Protein AF-E2C3K7-F1 (afdb_monomer_lite)

Structure (mmCIF, N/CA/C/O backbone):
data_AF-E2C3K7-F1
#
_entry.id   AF-E2C3K7-F1
#
loop_
_atom_site.group_PDB
_atom_site.id
_atom_site.type_symbol
_atom_site.label_atom_id
_atom_site.label_alt_id
_atom_site.label_comp_id
_atom_site.label_asym_id
_atom_site.label_entity_id
_atom_site.label_seq_id
_atom_site.pdbx_PDB_ins_code
_atom_site.Cartn_x
_atom_site.Cartn_y
_atom_site.Cartn_z
_atom_site.occupancy
_atom_site.B_iso_or_equiv
_atom_site.auth_seq_id
_atom_site.auth_comp_id
_atom_site.auth_asym_id
_atom_site.auth_atom_id
_atom_site.pdbx_PDB_model_num
ATOM 1 N N . TYR A 1 1 ? -0.353 -7.722 -15.207 1.00 90.50 1 TYR A N 1
ATOM 2 C CA . TYR A 1 1 ? -1.387 -8.194 -14.266 1.00 90.50 1 TYR A CA 1
ATOM 3 C C . TYR A 1 1 ? -1.894 -7.014 -13.455 1.00 90.50 1 TYR A C 1
ATOM 5 O O . TYR A 1 1 ? -1.214 -6.001 -13.399 1.00 90.50 1 TYR A O 1
ATOM 13 N N . ARG A 1 2 ? -3.062 -7.139 -12.830 1.00 93.75 2 ARG A N 1
ATOM 14 C CA . ARG A 1 2 ? -3.590 -6.198 -11.845 1.00 93.75 2 ARG A CA 1
ATOM 15 C C . ARG A 1 2 ? -4.031 -6.968 -10.612 1.00 93.75 2 ARG A C 1
ATOM 17 O O . ARG A 1 2 ? -4.764 -7.950 -10.731 1.00 93.75 2 ARG A O 1
ATOM 24 N N . PHE A 1 3 ? -3.598 -6.512 -9.453 1.00 92.69 3 PHE A N 1
ATOM 25 C CA . PHE A 1 3 ? -3.914 -7.078 -8.154 1.00 92.69 3 PHE A CA 1
ATOM 26 C C . PHE A 1 3 ? -4.548 -6.007 -7.277 1.00 92.69 3 PHE A C 1
ATOM 28 O O . PHE A 1 3 ? -4.061 -4.886 -7.219 1.00 92.69 3 PHE A O 1
ATOM 35 N N . ASN A 1 4 ? -5.639 -6.337 -6.600 1.00 91.56 4 ASN A N 1
ATOM 36 C CA . ASN A 1 4 ? -6.292 -5.431 -5.670 1.00 91.56 4 ASN A CA 1
ATOM 37 C C . ASN A 1 4 ? -6.897 -6.233 -4.521 1.00 91.56 4 ASN A C 1
ATOM 39 O O . ASN A 1 4 ? -7.639 -7.180 -4.774 1.00 91.56 4 ASN A O 1
ATOM 43 N N . TYR A 1 5 ? -6.642 -5.832 -3.284 1.00 89.94 5 TYR A N 1
ATOM 44 C CA . TYR A 1 5 ? -7.432 -6.244 -2.135 1.00 89.94 5 TYR A CA 1
ATOM 45 C C . TYR A 1 5 ? -7.750 -5.049 -1.252 1.00 89.94 5 TYR A C 1
ATOM 47 O O . TYR A 1 5 ? -6.957 -4.123 -1.083 1.00 89.94 5 TYR A O 1
ATOM 55 N N . SER A 1 6 ? -8.920 -5.103 -0.634 1.00 88.38 6 SER A N 1
ATOM 56 C CA . SER A 1 6 ? -9.322 -4.158 0.389 1.00 88.38 6 SER A CA 1
ATOM 57 C C . SER A 1 6 ? -9.987 -4.918 1.522 1.00 88.38 6 SER A C 1
ATOM 59 O O . SER A 1 6 ? -10.940 -5.671 1.324 1.00 88.38 6 SER A O 1
ATOM 61 N N . VAL A 1 7 ? -9.475 -4.700 2.723 1.00 85.62 7 VAL A N 1
ATOM 62 C CA . VAL A 1 7 ? -10.142 -5.004 3.986 1.00 85.62 7 VAL A CA 1
ATOM 63 C C . VAL A 1 7 ? -10.409 -3.679 4.706 1.00 85.62 7 VAL A C 1
ATOM 65 O O . VAL A 1 7 ? -9.993 -2.608 4.251 1.00 85.62 7 VAL A O 1
ATOM 68 N N . THR A 1 8 ? -11.132 -3.716 5.820 1.00 82.38 8 THR A N 1
ATOM 69 C CA . THR A 1 8 ? -11.433 -2.518 6.616 1.00 82.38 8 THR A CA 1
ATOM 70 C C . THR A 1 8 ? -10.172 -1.729 6.995 1.00 82.38 8 THR A C 1
ATOM 72 O O . THR A 1 8 ? -10.101 -0.523 6.744 1.00 82.38 8 THR A O 1
ATOM 75 N N . THR A 1 9 ? -9.160 -2.419 7.526 1.00 84.56 9 THR A N 1
ATOM 76 C CA . THR A 1 9 ? -7.948 -1.809 8.096 1.00 84.56 9 THR A CA 1
ATOM 77 C C . THR A 1 9 ? -6.804 -1.663 7.100 1.00 84.56 9 THR A C 1
ATOM 79 O O . THR A 1 9 ? -5.965 -0.788 7.255 1.00 84.56 9 THR A O 1
ATOM 82 N N . HIS A 1 10 ? -6.760 -2.475 6.049 1.00 88.88 10 HIS A N 1
ATOM 83 C CA . HIS A 1 10 ? -5.641 -2.524 5.117 1.00 88.88 10 HIS A CA 1
ATOM 84 C C . HIS A 1 10 ? -6.119 -2.666 3.677 1.00 88.88 10 HIS A C 1
ATOM 86 O O . HIS A 1 10 ? -7.198 -3.186 3.404 1.00 88.88 10 HIS A O 1
ATOM 92 N N . GLY A 1 11 ? -5.313 -2.229 2.725 1.00 92.38 11 GLY A N 1
ATOM 93 C CA . GLY A 1 11 ? -5.600 -2.441 1.315 1.00 92.38 11 GLY A CA 1
ATOM 94 C C . GLY A 1 11 ? -4.342 -2.342 0.483 1.00 92.38 11 GLY A C 1
ATOM 95 O O . GLY A 1 11 ? -3.400 -1.650 0.859 1.00 92.38 11 GLY A O 1
ATOM 96 N N . HIS A 1 12 ? -4.342 -3.023 -0.652 1.00 94.56 12 HIS A N 1
ATOM 97 C CA . HIS A 1 12 ? -3.246 -3.004 -1.606 1.00 94.56 12 HIS A CA 1
ATOM 98 C C . HIS A 1 12 ? -3.817 -3.018 -3.007 1.00 94.56 12 HIS A C 1
ATOM 100 O O . HIS A 1 12 ? -4.677 -3.832 -3.328 1.00 94.56 12 HIS A O 1
ATOM 106 N N . HIS A 1 13 ? -3.301 -2.142 -3.846 1.00 94.88 13 HIS A N 1
ATOM 107 C CA . HIS A 1 13 ? -3.526 -2.151 -5.276 1.00 94.88 13 HIS A CA 1
ATOM 108 C C . HIS A 1 13 ? -2.165 -2.159 -5.964 1.00 94.88 13 HIS A C 1
ATOM 110 O O . HIS A 1 13 ? -1.298 -1.376 -5.589 1.00 94.88 13 HIS A O 1
ATOM 116 N N . GLU A 1 14 ? -1.971 -3.033 -6.946 1.00 96.00 14 GLU A N 1
ATOM 117 C CA . GLU A 1 14 ? -0.778 -3.073 -7.783 1.00 96.00 14 GLU A CA 1
ATOM 118 C C . GLU A 1 14 ? -1.135 -3.379 -9.242 1.00 96.00 14 GLU A C 1
ATOM 120 O O . GLU A 1 14 ? -1.781 -4.385 -9.549 1.00 96.00 14 GLU A O 1
ATOM 125 N N . ASP A 1 15 ? -0.644 -2.542 -10.148 1.00 95.88 15 ASP A N 1
ATOM 126 C CA . ASP A 1 15 ? -0.616 -2.779 -11.584 1.00 95.88 15 ASP A CA 1
ATOM 127 C C . ASP A 1 15 ? 0.805 -3.168 -12.009 1.00 95.88 15 ASP A C 1
ATOM 129 O O . ASP A 1 15 ? 1.764 -2.408 -11.859 1.00 95.88 15 ASP A O 1
ATOM 133 N N . GLY A 1 16 ? 0.944 -4.376 -12.556 1.00 94.06 16 GLY A N 1
ATOM 134 C CA . GLY A 1 16 ? 2.193 -4.907 -13.094 1.00 94.06 16 GLY A CA 1
ATOM 135 C C . GLY A 1 16 ? 2.187 -4.934 -14.621 1.00 94.06 16 GLY A C 1
ATOM 136 O O . GLY A 1 16 ? 1.329 -5.576 -15.240 1.00 94.06 16 GLY A O 1
ATOM 137 N N . TYR A 1 17 ? 3.178 -4.294 -15.234 1.00 93.19 17 TYR A N 1
ATOM 138 C CA . TYR A 1 17 ? 3.324 -4.167 -16.684 1.00 93.19 17 TYR A CA 1
ATOM 139 C C . TYR A 1 17 ? 4.350 -5.162 -17.241 1.00 93.19 17 TYR A C 1
ATOM 141 O O . TYR A 1 17 ? 5.273 -5.584 -16.545 1.00 93.19 17 TYR A O 1
ATOM 149 N N . ARG A 1 18 ? 4.231 -5.513 -18.531 1.00 90.25 18 ARG A N 1
ATOM 150 C CA . ARG A 1 18 ? 5.180 -6.422 -19.213 1.00 90.25 18 ARG A CA 1
ATOM 151 C C . ARG A 1 18 ? 6.613 -5.881 -19.266 1.00 90.25 18 ARG A C 1
ATOM 153 O O . ARG A 1 18 ? 7.542 -6.665 -19.387 1.00 90.25 18 ARG A O 1
ATOM 160 N N . SER A 1 19 ? 6.791 -4.568 -19.131 1.00 90.38 19 SER A N 1
ATOM 161 C CA . SER A 1 19 ? 8.103 -3.924 -19.010 1.00 90.38 19 SER A CA 1
ATOM 162 C C . SER A 1 19 ? 8.798 -4.177 -17.665 1.00 90.38 19 SER A C 1
ATOM 164 O O . SER A 1 19 ? 9.892 -3.674 -17.450 1.00 90.38 19 SER A O 1
ATOM 166 N N . GLY A 1 20 ? 8.162 -4.888 -16.727 1.00 88.81 20 GLY A N 1
ATOM 167 C CA . GLY A 1 20 ? 8.661 -5.061 -15.360 1.00 88.81 20 GLY A CA 1
ATOM 168 C C . GLY A 1 20 ? 8.3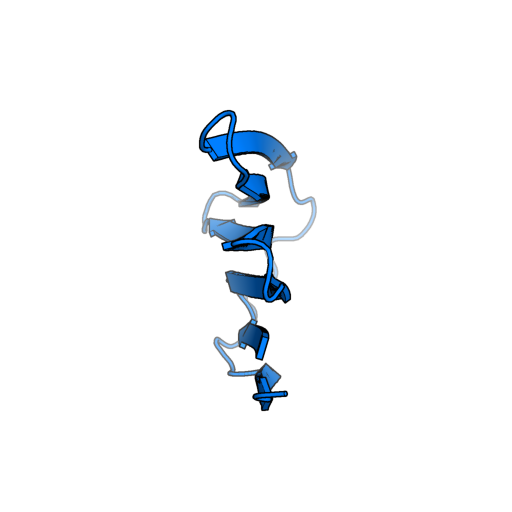34 -3.887 -14.434 1.00 88.81 20 GLY A C 1
ATOM 169 O O . GLY A 1 20 ? 8.523 -3.999 -13.223 1.00 88.81 20 GLY A O 1
ATOM 170 N N . ARG A 1 21 ? 7.778 -2.789 -14.971 1.00 94.69 21 ARG A N 1
ATOM 171 C CA . ARG A 1 21 ? 7.246 -1.688 -14.162 1.00 94.69 21 ARG A CA 1
ATOM 172 C C . ARG A 1 21 ? 6.104 -2.196 -13.281 1.00 94.69 21 ARG A C 1
ATOM 174 O O . ARG A 1 21 ? 5.226 -2.918 -13.757 1.00 94.69 21 ARG A O 1
ATOM 181 N N . LYS A 1 22 ? 6.087 -1.762 -12.025 1.00 95.06 22 LYS A N 1
ATOM 182 C CA . LYS A 1 22 ? 4.974 -1.948 -11.095 1.00 95.06 22 LYS A CA 1
ATOM 183 C C . LYS A 1 22 ? 4.591 -0.615 -10.487 1.00 95.06 22 LYS A C 1
ATOM 185 O O . LYS A 1 22 ? 5.458 0.112 -10.006 1.00 95.06 22 LYS A O 1
ATOM 190 N N . ASP A 1 23 ? 3.309 -0.313 -10.523 1.00 95.81 23 ASP A N 1
ATOM 191 C CA . ASP A 1 23 ? 2.728 0.846 -9.860 1.00 95.81 23 ASP A CA 1
ATOM 192 C C . ASP A 1 23 ? 1.803 0.325 -8.771 1.00 95.81 23 ASP A C 1
ATOM 194 O O . ASP A 1 23 ? 0.912 -0.476 -9.057 1.00 95.81 23 ASP A O 1
ATOM 198 N N . GLY A 1 24 ? 2.065 0.684 -7.520 1.00 95.44 24 GLY A N 1
ATOM 199 C CA . GLY A 1 24 ? 1.314 0.126 -6.412 1.00 95.44 24 GLY A CA 1
ATOM 200 C C . GLY A 1 24 ? 1.065 1.108 -5.289 1.00 95.44 24 GLY A C 1
ATOM 201 O O . GLY A 1 24 ? 1.775 2.092 -5.084 1.00 95.44 24 GLY A O 1
ATOM 202 N N . SER A 1 25 ? 0.015 0.829 -4.533 1.00 95.31 25 SER A N 1
ATOM 203 C CA . SER A 1 25 ? -0.325 1.565 -3.331 1.00 95.31 25 SER A CA 1
ATOM 204 C C . SER A 1 25 ? -0.808 0.621 -2.248 1.00 95.31 25 SER A C 1
ATOM 206 O O . SER A 1 25 ? -1.581 -0.298 -2.505 1.00 95.31 25 SER A O 1
ATOM 208 N N . TYR A 1 26 ? -0.351 0.867 -1.034 1.00 93.62 26 TYR A N 1
ATOM 209 C CA . TYR A 1 26 ? -0.726 0.160 0.169 1.00 93.62 26 TYR A CA 1
ATOM 210 C C . TYR A 1 26 ? -1.281 1.150 1.188 1.00 93.62 26 TYR A C 1
ATOM 212 O O . TYR A 1 26 ? -0.840 2.296 1.287 1.00 93.62 26 TYR A O 1
ATOM 220 N N . ARG A 1 27 ? -2.264 0.704 1.953 1.00 92.25 27 ARG A N 1
ATOM 221 C CA . ARG A 1 27 ? -2.874 1.451 3.046 1.00 92.25 27 ARG A CA 1
ATOM 222 C C . ARG A 1 27 ? -2.970 0.535 4.250 1.00 92.25 27 ARG A C 1
ATOM 224 O O . ARG A 1 27 ? -3.366 -0.616 4.104 1.00 92.25 27 ARG A O 1
ATOM 231 N N . SER A 1 28 ? -2.666 1.073 5.418 1.00 90.31 28 SER A N 1
ATOM 232 C CA . SER A 1 28 ? -2.770 0.413 6.711 1.00 90.31 28 SER A CA 1
ATOM 233 C C . SER A 1 28 ? -3.343 1.382 7.728 1.00 90.31 28 SER A C 1
ATOM 235 O O . SER A 1 28 ? -2.971 2.552 7.747 1.00 90.31 28 SER A O 1
ATOM 237 N N . GLN A 1 29 ? -4.266 0.904 8.545 1.00 87.25 29 GLN A N 1
ATOM 238 C CA . GLN A 1 29 ? -4.807 1.615 9.688 1.00 87.25 29 GLN A CA 1
ATOM 239 C C . GLN A 1 29 ? -4.290 0.935 10.946 1.00 87.25 29 GLN A C 1
ATOM 241 O O . GLN A 1 29 ? -4.534 -0.257 11.138 1.00 87.25 29 GLN A O 1
ATOM 246 N N . SER A 1 30 ? -3.599 1.709 11.775 1.00 81.06 30 SER A N 1
ATOM 247 C CA . SER A 1 30 ? -3.212 1.298 13.120 1.00 81.06 30 SER A CA 1
ATOM 248 C C . SER A 1 30 ? -4.327 1.618 14.114 1.00 81.06 30 SER A C 1
ATOM 250 O O . SER A 1 30 ? -5.097 2.561 13.902 1.00 81.06 30 SER A O 1
ATOM 252 N N . ASP A 1 31 ? -4.373 0.875 15.220 1.00 76.94 31 ASP A N 1
ATOM 253 C CA . ASP A 1 31 ? -5.316 1.121 16.321 1.00 76.94 31 ASP A CA 1
ATOM 254 C C . ASP A 1 31 ? -5.104 2.493 16.980 1.00 76.94 31 ASP A C 1
ATOM 256 O O . ASP A 1 31 ? -6.057 3.108 17.449 1.00 76.94 31 ASP A O 1
ATOM 260 N N . ASP A 1 32 ? -3.888 3.045 16.896 1.00 76.75 32 ASP A N 1
ATOM 261 C CA . ASP A 1 32 ? -3.532 4.387 17.387 1.00 76.75 32 ASP A CA 1
ATOM 262 C C . ASP A 1 32 ? -4.168 5.541 16.577 1.00 76.75 32 ASP A C 1
ATOM 264 O O . ASP A 1 32 ? -3.809 6.708 16.741 1.00 76.75 32 ASP A O 1
ATOM 268 N N . GLY A 1 33 ? -5.072 5.239 15.640 1.00 78.19 33 GLY A N 1
ATOM 269 C CA . GLY A 1 33 ? -5.749 6.234 14.808 1.00 78.19 33 GLY A CA 1
ATOM 270 C C . GLY A 1 33 ? -4.872 6.829 13.702 1.00 78.19 33 GLY A C 1
ATOM 271 O O . GLY A 1 33 ? -5.267 7.803 13.064 1.00 78.19 33 GLY A O 1
ATOM 272 N N . VAL A 1 34 ? -3.698 6.255 13.429 1.00 85.94 34 VAL A N 1
ATOM 273 C CA . VAL A 1 34 ? -2.820 6.682 12.328 1.00 85.94 34 VAL A CA 1
ATOM 274 C C . VAL A 1 34 ? -3.050 5.801 11.104 1.00 85.94 34 VAL A C 1
ATOM 276 O O . VAL A 1 34 ? -2.950 4.576 11.158 1.00 85.94 34 VAL A O 1
ATOM 279 N N . GLU A 1 35 ? -3.333 6.430 9.967 1.00 88.75 35 GLU A N 1
ATOM 280 C CA . GLU A 1 35 ? -3.386 5.766 8.672 1.00 88.75 35 GLU A CA 1
ATOM 281 C C . GLU A 1 35 ? -2.048 5.925 7.942 1.00 88.75 35 GLU A C 1
ATOM 283 O O . GLU A 1 35 ? -1.644 7.028 7.572 1.00 88.75 35 GLU A O 1
ATOM 288 N N . THR A 1 36 ? -1.380 4.805 7.689 1.00 91.50 36 THR A N 1
ATOM 289 C CA . THR A 1 36 ? -0.176 4.738 6.862 1.00 91.50 36 THR A CA 1
ATOM 290 C C . THR A 1 36 ? -0.572 4.473 5.417 1.00 91.50 36 THR A C 1
ATOM 292 O O . THR A 1 36 ? -1.184 3.452 5.102 1.00 91.50 36 THR A O 1
ATOM 295 N N . ARG A 1 37 ? -0.202 5.375 4.511 1.00 93.81 37 ARG A N 1
ATOM 296 C CA . ARG A 1 37 ? -0.325 5.190 3.063 1.00 93.81 37 ARG A CA 1
ATOM 297 C C . ARG A 1 37 ? 1.058 5.087 2.454 1.00 93.81 37 ARG A C 1
ATOM 299 O O . ARG A 1 37 ? 1.882 5.970 2.644 1.00 93.81 37 ARG A O 1
ATOM 306 N N . VAL A 1 38 ? 1.288 4.043 1.678 1.00 94.88 38 VAL A N 1
ATOM 307 C CA . VAL A 1 38 ? 2.501 3.864 0.888 1.00 94.88 38 VAL A CA 1
ATOM 308 C C . VAL A 1 38 ? 2.096 3.860 -0.573 1.00 94.88 38 VAL A C 1
ATOM 310 O O . VAL A 1 38 ? 1.216 3.108 -0.970 1.00 94.88 38 VAL A O 1
ATOM 313 N N . ARG A 1 39 ? 2.718 4.690 -1.395 1.00 95.75 39 ARG A N 1
ATOM 314 C CA . ARG A 1 39 ? 2.645 4.590 -2.856 1.00 95.75 39 ARG A CA 1
ATOM 315 C C . ARG A 1 39 ? 4.029 4.258 -3.354 1.00 95.75 39 ARG A C 1
ATOM 317 O O . ARG A 1 39 ? 4.980 4.844 -2.862 1.00 95.75 39 ARG A O 1
ATOM 324 N N . TYR A 1 40 ? 4.165 3.345 -4.295 1.00 95.25 40 TYR A N 1
ATOM 325 C CA . TYR A 1 40 ? 5.472 2.987 -4.810 1.00 95.25 40 TYR A CA 1
ATOM 326 C C . TYR A 1 40 ? 5.458 2.823 -6.318 1.00 95.25 40 TYR A C 1
ATOM 328 O O . TYR A 1 40 ? 4.500 2.335 -6.915 1.00 95.25 40 TYR A O 1
ATOM 336 N N . LEU A 1 41 ? 6.587 3.190 -6.909 1.00 96.31 41 LEU A N 1
ATOM 337 C CA . LEU A 1 41 ? 6.918 2.897 -8.289 1.00 96.31 41 LEU A CA 1
ATOM 338 C C . LEU A 1 41 ? 8.121 1.958 -8.286 1.00 96.31 41 LEU A C 1
ATOM 340 O O . LEU A 1 41 ? 9.162 2.281 -7.722 1.00 96.31 41 LEU A O 1
ATOM 344 N N . SER A 1 42 ? 7.975 0.788 -8.901 1.00 95.00 42 SER A N 1
ATOM 345 C CA . SER A 1 42 ? 9.103 -0.108 -9.168 1.00 95.00 42 SER A CA 1
ATOM 346 C C . SER A 1 42 ? 9.363 -0.137 -10.662 1.00 95.00 42 SER A C 1
ATOM 348 O O . SER A 1 42 ? 8.439 -0.353 -11.446 1.00 95.00 42 SER A O 1
ATOM 350 N N . ASN A 1 43 ? 10.601 0.096 -11.069 1.00 93.88 43 ASN A N 1
ATOM 351 C CA . ASN A 1 43 ? 11.028 0.052 -12.464 1.00 93.88 43 ASN A CA 1
ATOM 352 C C . ASN A 1 43 ? 12.523 -0.305 -12.538 1.00 93.88 43 ASN A C 1
ATOM 354 O O . ASN A 1 43 ? 13.117 -0.749 -11.558 1.00 93.88 43 ASN A O 1
ATOM 358 N N . GLU A 1 44 ? 13.130 -0.116 -13.705 1.00 94.00 44 GLU A N 1
ATOM 359 C CA . GLU A 1 44 ? 14.562 -0.337 -13.950 1.00 94.00 44 GLU A CA 1
ATOM 360 C C . GLU A 1 44 ? 15.499 0.514 -13.073 1.00 94.00 44 GLU A C 1
ATOM 362 O O . GLU A 1 44 ? 16.666 0.171 -12.913 1.00 94.00 44 GLU A O 1
ATOM 367 N N . PHE A 1 45 ? 14.983 1.569 -12.438 1.00 93.88 45 PHE A N 1
ATOM 368 C CA . PHE A 1 45 ? 15.707 2.407 -11.479 1.00 93.88 45 PHE A CA 1
ATOM 369 C C . PHE A 1 45 ? 15.496 1.962 -10.021 1.00 93.88 45 PHE A C 1
ATOM 371 O O . PHE A 1 45 ? 15.851 2.683 -9.090 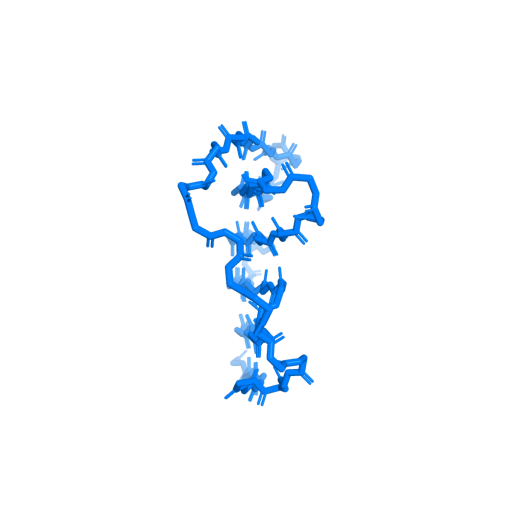1.00 93.88 45 PHE A O 1
ATOM 378 N N . GLY A 1 46 ? 14.911 0.781 -9.806 1.00 92.94 46 GLY A N 1
ATOM 379 C CA . GLY A 1 46 ? 14.676 0.202 -8.487 1.00 92.94 46 GLY A CA 1
ATOM 380 C C . GLY A 1 46 ? 13.295 0.515 -7.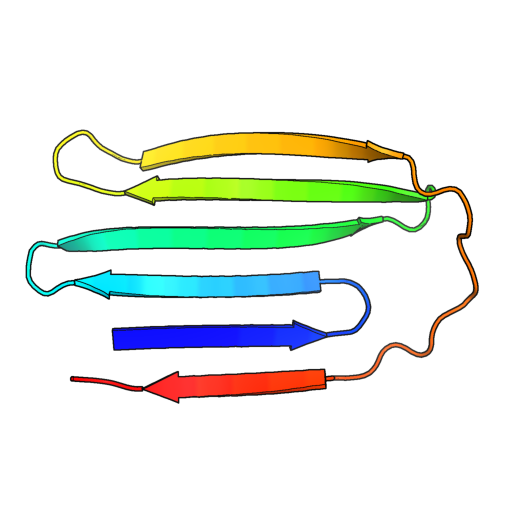912 1.00 92.94 46 GLY A C 1
ATOM 381 O O . GLY A 1 46 ? 12.344 0.826 -8.634 1.00 92.94 46 GLY A O 1
ATOM 382 N N . HIS A 1 47 ? 13.179 0.369 -6.591 1.00 94.56 47 HIS A N 1
ATOM 383 C CA . HIS A 1 47 ? 11.936 0.550 -5.845 1.00 94.56 47 HIS A CA 1
ATOM 384 C C . HIS A 1 47 ? 11.902 1.924 -5.176 1.00 94.56 47 HIS A C 1
ATOM 386 O O . HIS A 1 47 ? 12.782 2.259 -4.386 1.00 94.56 47 HIS A O 1
ATOM 392 N N . GLN A 1 48 ? 10.870 2.704 -5.483 1.00 95.94 48 GLN A N 1
ATOM 393 C CA . GLN A 1 48 ? 10.732 4.096 -5.065 1.00 95.94 48 GLN A CA 1
ATOM 394 C C . GLN A 1 48 ? 9.444 4.255 -4.244 1.00 95.94 48 GLN A C 1
ATOM 396 O O . GLN A 1 48 ? 8.391 4.548 -4.819 1.00 95.94 48 GLN A O 1
ATOM 401 N N . PRO A 1 49 ? 9.485 4.011 -2.921 1.00 95.00 49 PRO A N 1
ATOM 402 C CA . PRO A 1 49 ? 8.328 4.163 -2.054 1.00 95.00 49 PRO A CA 1
ATOM 403 C C . PRO A 1 49 ? 8.184 5.608 -1.560 1.00 95.00 49 PRO A C 1
ATOM 405 O O . PRO A 1 49 ? 9.150 6.279 -1.210 1.00 95.00 49 PRO A O 1
ATOM 408 N N . ASN A 1 50 ? 6.943 6.060 -1.468 1.00 95.56 50 ASN A N 1
ATOM 409 C CA . ASN A 1 50 ? 6.520 7.308 -0.859 1.00 95.56 50 ASN A CA 1
ATOM 410 C C . ASN A 1 50 ? 5.526 6.976 0.256 1.00 95.56 50 ASN A C 1
ATOM 412 O O . ASN A 1 50 ? 4.439 6.457 -0.008 1.00 95.56 50 ASN A O 1
ATOM 416 N N . VAL A 1 51 ? 5.925 7.245 1.497 1.00 94.00 51 VAL A N 1
ATOM 417 C CA . VAL A 1 51 ? 5.152 6.928 2.700 1.00 94.00 51 VAL A CA 1
ATOM 418 C C . VAL A 1 51 ? 4.562 8.211 3.271 1.00 94.00 51 VAL A C 1
ATOM 420 O O . VAL A 1 51 ? 5.255 9.209 3.441 1.00 94.00 51 VAL A O 1
ATOM 423 N N . THR A 1 52 ? 3.272 8.191 3.580 1.00 93.69 52 THR A N 1
ATOM 424 C CA . THR A 1 52 ? 2.547 9.302 4.194 1.00 93.69 52 THR A CA 1
ATOM 425 C C . THR A 1 52 ? 1.745 8.791 5.380 1.00 93.69 52 THR A C 1
ATOM 427 O O . THR A 1 52 ? 1.013 7.808 5.261 1.00 93.69 52 THR A O 1
ATOM 430 N N . PHE A 1 53 ? 1.853 9.489 6.506 1.00 91.94 53 PHE A N 1
ATOM 431 C CA . PHE A 1 53 ? 1.088 9.212 7.716 1.00 91.94 53 PHE A CA 1
ATOM 432 C C . PHE A 1 53 ? -0.013 10.257 7.856 1.00 91.94 53 PHE A C 1
ATOM 434 O O . PHE A 1 53 ? 0.257 11.457 7.810 1.00 91.94 53 PHE A O 1
ATOM 441 N N . LEU A 1 54 ? -1.255 9.805 7.988 1.00 86.75 54 LEU A N 1
ATOM 442 C CA . LEU A 1 54 ? -2.424 10.662 8.127 1.00 86.75 54 LEU A CA 1
ATOM 443 C C . LEU A 1 54 ? -3.101 10.363 9.470 1.00 86.75 54 LEU A C 1
ATOM 445 O O . LEU A 1 54 ? -3.534 9.227 9.671 1.00 86.75 54 LEU A O 1
ATOM 449 N N . PRO A 1 55 ? -3.214 11.337 10.388 1.00 82.06 55 PRO A N 1
ATOM 450 C CA . PRO A 1 55 ? -4.001 11.156 11.601 1.00 82.06 55 PRO A CA 1
ATOM 451 C C . PRO A 1 55 ? -5.488 11.066 11.235 1.00 82.06 55 PRO A C 1
ATOM 453 O O . PRO A 1 55 ? -5.984 11.835 10.407 1.00 82.06 55 PRO A O 1
ATOM 456 N N . ARG A 1 56 ? -6.207 10.117 11.831 1.00 70.00 56 ARG A N 1
ATOM 457 C CA . ARG A 1 56 ? -7.639 9.912 11.614 1.00 70.00 56 ARG A CA 1
ATOM 458 C C . ARG A 1 56 ? -8.428 10.477 12.792 1.00 70.00 56 ARG A C 1
ATOM 460 O O . ARG A 1 56 ? -8.129 10.170 13.937 1.00 70.00 56 ARG A O 1
ATOM 467 N N . ALA A 1 57 ? -9.449 11.276 12.487 1.00 59.16 57 ALA A N 1
ATOM 468 C CA . ALA A 1 57 ? -10.295 11.918 13.493 1.00 59.16 57 ALA A CA 1
ATOM 469 C C . ALA A 1 57 ? -11.249 10.941 14.210 1.00 59.16 57 ALA A C 1
ATOM 471 O O . ALA A 1 57 ? -11.576 11.171 15.365 1.00 59.16 57 ALA A O 1
ATOM 472 N N . ASP A 1 58 ? -11.631 9.829 13.568 1.00 55.91 58 ASP A N 1
ATOM 473 C CA . ASP A 1 58 ? -12.657 8.918 14.088 1.00 55.91 58 ASP A CA 1
ATOM 474 C C . ASP A 1 58 ? -12.199 7.454 13.991 1.00 55.91 58 ASP A C 1
ATOM 476 O O . ASP A 1 58 ? -12.366 6.780 12.965 1.00 55.91 58 ASP A O 1
ATOM 480 N N . ALA A 1 59 ? -11.604 6.946 15.070 1.00 54.84 59 ALA A N 1
ATOM 481 C CA . ALA A 1 59 ? -11.372 5.519 15.275 1.00 54.84 59 ALA A CA 1
ATOM 482 C C . ALA A 1 59 ? -12.672 4.853 15.758 1.00 54.84 59 ALA A C 1
ATOM 484 O O . ALA A 1 59 ? -12.759 4.344 16.868 1.00 54.84 59 ALA A O 1
ATOM 485 N N . ALA A 1 60 ? -13.723 4.901 14.935 1.00 53.34 60 ALA A N 1
ATOM 486 C CA . ALA 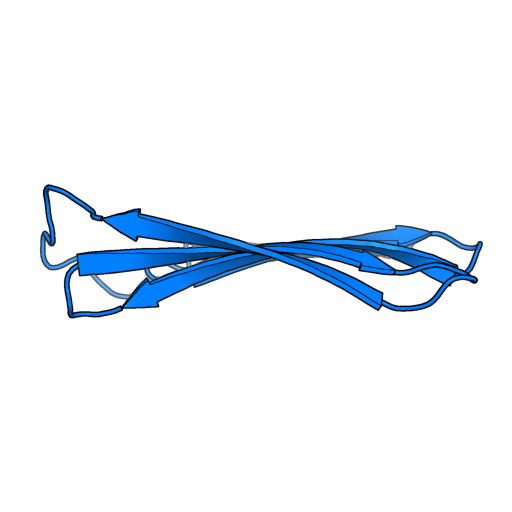A 1 60 ? -14.880 4.048 15.170 1.00 53.34 60 ALA A CA 1
ATOM 487 C C . ALA A 1 60 ? -14.438 2.589 14.987 1.00 53.34 60 ALA A C 1
ATOM 489 O O . ALA A 1 60 ? -13.822 2.260 13.962 1.00 53.34 60 ALA A O 1
ATOM 490 N N . GLU A 1 61 ? -14.748 1.763 15.985 1.00 54.47 61 GLU A N 1
ATOM 491 C CA . GLU A 1 61 ? -14.589 0.310 16.001 1.00 54.47 61 GLU A CA 1
ATOM 492 C C . GLU A 1 61 ? -15.294 -0.250 14.756 1.00 54.47 61 GLU A C 1
ATOM 494 O O . GLU A 1 61 ? -16.517 -0.342 14.684 1.00 54.47 61 GLU A O 1
ATOM 499 N N . GLN A 1 62 ? -14.533 -0.476 13.686 1.00 60.44 62 GLN A N 1
ATOM 500 C CA . GLN A 1 62 ? -15.086 -1.003 12.446 1.00 60.44 62 GLN A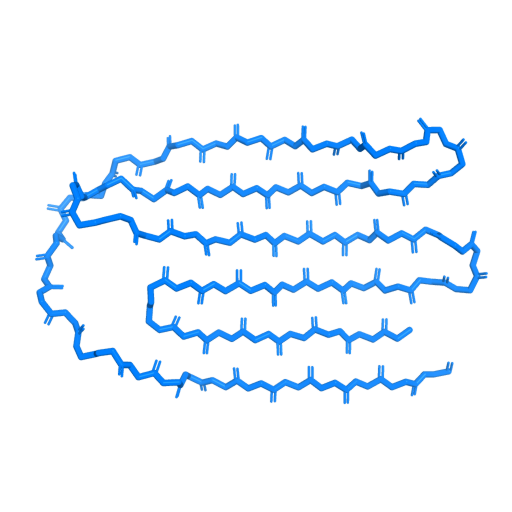 CA 1
ATOM 501 C C . GLN A 1 62 ? -14.842 -2.500 12.441 1.00 60.44 62 GLN A C 1
ATOM 503 O O . GLN A 1 62 ? -13.692 -2.930 12.532 1.00 60.44 62 GLN A O 1
ATOM 508 N N . GLU A 1 63 ? -15.910 -3.273 12.254 1.00 62.56 63 GLU A N 1
ATOM 509 C CA . GLU A 1 63 ? -15.811 -4.707 12.005 1.00 62.56 63 GLU A CA 1
ATOM 510 C C . GLU A 1 63 ? -14.725 -4.997 10.959 1.00 62.56 63 GLU A C 1
ATOM 512 O O . GLU A 1 63 ? -14.690 -4.432 9.852 1.00 62.56 63 GLU A O 1
ATOM 517 N N . HIS A 1 64 ? -13.802 -5.880 11.333 1.00 67.81 64 HIS A N 1
ATOM 518 C CA . HIS A 1 64 ? -12.751 -6.357 10.452 1.00 67.81 64 HIS A CA 1
ATOM 519 C C . HIS A 1 64 ? -13.377 -7.248 9.382 1.00 67.81 64 HIS A C 1
ATOM 521 O O . HIS A 1 64 ? -13.569 -8.445 9.575 1.00 67.81 64 HIS A O 1
ATOM 527 N N . ALA A 1 65 ? -13.693 -6.652 8.236 1.00 74.69 65 ALA A N 1
ATOM 528 C CA . ALA A 1 65 ? -14.322 -7.340 7.126 1.00 74.69 65 ALA A CA 1
ATOM 529 C C . ALA A 1 65 ? -13.461 -7.237 5.866 1.00 74.69 65 ALA A C 1
ATOM 531 O O . ALA A 1 65 ? -12.834 -6.210 5.571 1.00 74.69 65 ALA A O 1
ATOM 532 N N . LEU A 1 66 ? -13.461 -8.320 5.090 1.00 81.31 66 LEU A N 1
ATOM 533 C CA . LEU A 1 66 ? -12.963 -8.310 3.723 1.00 81.31 66 LEU A CA 1
ATOM 534 C C . LEU A 1 66 ? -13.953 -7.537 2.851 1.00 81.31 66 LEU A C 1
ATOM 536 O O . LEU A 1 66 ? -15.095 -7.956 2.690 1.00 81.31 66 LEU A O 1
ATOM 540 N N . LYS A 1 67 ? -13.513 -6.412 2.280 1.00 84.00 67 LYS A N 1
ATOM 541 C CA . LYS A 1 67 ? -14.335 -5.596 1.373 1.00 84.00 67 LYS A CA 1
ATOM 542 C C . LYS A 1 67 ? -14.294 -6.127 -0.054 1.00 84.00 67 LYS A C 1
ATOM 544 O O . LYS A 1 67 ? -15.273 -6.016 -0.782 1.00 84.00 67 LYS A O 1
ATOM 549 N N . GLY A 1 68 ? -13.170 -6.712 -0.456 1.00 87.69 68 GLY A N 1
ATOM 550 C CA . GLY A 1 68 ? -13.058 -7.387 -1.740 1.00 87.69 68 GLY A CA 1
ATOM 551 C C . GLY A 1 68 ? -11.625 -7.714 -2.117 1.00 87.69 68 GLY A C 1
ATOM 552 O O . GLY A 1 68 ? -10.668 -7.169 -1.568 1.00 87.69 68 GLY A O 1
ATOM 553 N N . TYR A 1 69 ? -11.489 -8.601 -3.094 1.00 91.00 69 TYR A N 1
ATOM 554 C CA . TYR A 1 69 ? -10.221 -8.926 -3.724 1.00 91.00 69 TYR A CA 1
ATOM 555 C C . TYR A 1 69 ? -10.437 -9.160 -5.219 1.00 91.00 69 TYR A C 1
ATOM 557 O O . TYR A 1 69 ? -11.499 -9.602 -5.656 1.00 91.00 69 TYR A O 1
ATOM 565 N N . SER A 1 70 ? -9.429 -8.852 -6.024 1.00 92.69 70 SER A N 1
ATOM 566 C CA . SER A 1 70 ? -9.423 -9.157 -7.445 1.00 92.69 70 SER A CA 1
ATOM 567 C C . SER A 1 70 ? -7.999 -9.356 -7.933 1.00 92.69 70 SER A C 1
ATOM 569 O O . SER A 1 70 ? -7.103 -8.575 -7.610 1.00 92.69 70 SER A O 1
ATOM 571 N N . PHE A 1 71 ? -7.813 -10.367 -8.768 1.00 92.94 71 PHE A N 1
ATOM 572 C CA . PHE A 1 71 ? -6.580 -10.586 -9.502 1.00 92.94 71 PHE A CA 1
ATOM 573 C C . PHE A 1 71 ? -6.923 -10.804 -10.972 1.00 92.94 71 PHE A C 1
ATOM 575 O O . PHE A 1 71 ? -7.832 -11.565 -11.300 1.00 92.94 71 PHE A O 1
ATOM 582 N N . ARG A 1 72 ? -6.222 -10.101 -11.860 1.00 93.06 72 ARG A N 1
ATOM 583 C CA . ARG A 1 72 ? -6.365 -10.234 -13.311 1.00 93.06 72 ARG A CA 1
ATOM 584 C C . ARG A 1 72 ? -4.996 -10.332 -13.953 1.00 93.06 72 ARG A C 1
ATOM 586 O O . ARG A 1 72 ? -4.121 -9.508 -13.697 1.00 93.06 72 ARG A O 1
ATOM 593 N N . TRP A 1 73 ? -4.825 -11.307 -14.826 1.00 87.38 73 TRP A N 1
ATOM 594 C CA . TRP A 1 73 ? -3.616 -11.481 -15.620 1.00 87.38 73 TRP A CA 1
ATOM 595 C C . TRP A 1 73 ? -3.920 -11.130 -17.088 1.00 87.38 73 TRP A C 1
ATOM 597 O O . TRP A 1 73 ? -5.038 -11.375 -17.536 1.00 87.38 73 TRP A O 1
ATOM 607 N N . TYR A 1 74 ? -2.973 -10.493 -17.791 1.00 83.06 74 TYR A N 1
ATOM 608 C CA . TYR A 1 74 ? -3.107 -9.996 -19.176 1.00 83.06 74 TYR A CA 1
ATOM 609 C C . TYR A 1 74 ? -1.913 -10.452 -20.021 1.00 83.06 74 TYR A C 1
ATOM 611 O O . TYR A 1 74 ? -0.804 -10.512 -19.442 1.00 83.06 74 TYR A O 1
#

Secondary structure (DSSP, 8-state):
-EEEEEESSEEEEEEE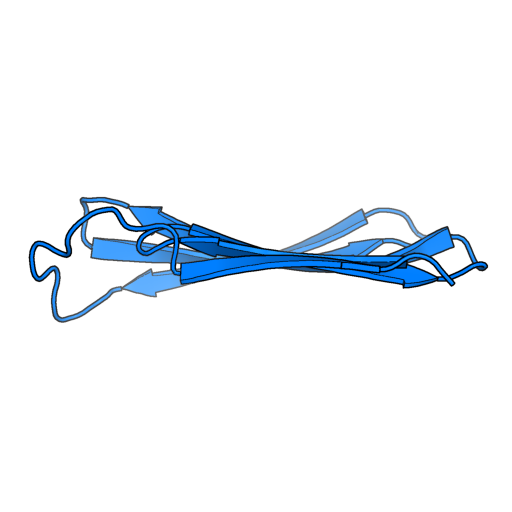-TTS-EEEEEEEE-TTSEEEEEEEEEETTEEEEEEEEEE-S--------EEEEEEE--

Radius of gyration: 14.22 Å; chains: 1; bounding box: 32×23×37 Å

Sequence (74 aa):
YRFNYSVTTHGHHEDGYRSGRKDGSYRSQSDDGVETRVRYLSNEFGHQPNVTFLPRADAAEQEHALKGYSFRWY

Organism: Harpegnathos saltator (NCBI:txid610380)

pLDDT: mean 86.74, std 11.39, range [53.34, 96.31]

InterPro domains:
  IPR000618 Insect cuticle protein [PF00379] (1-56)
  IPR000618 Insect cuticle protein [PS51155] (1-58)

Foldseek 3Di:
DWKWWDKPFKIKTWDADPQRWIWMKIWGQDLQQKIKIWTWIAHPVGIGIDIDIDRHPDPDPDPGGTPDIDDDDD